Protein AF-A0A9E2UKU7-F1 (afdb_monomer_lite)

pLDDT: mean 86.2, std 6.83, range [49.69, 92.94]

Foldseek 3Di:
DWDDDPQKIKDWDPDFDADPVRDTHATKIKIWHQDPVRDIWIWIDGVVDPDIDTDDDDD

Sequence (59 aa):
EARWDSGKLLIEEKSNPKCTDGRTYARNVVKCEVDQAGVAQCNGSQPGDNRSYNVQIGR

Secondary structure (DSSP, 8-state):
-EEEETTEEEEE-SSPPBPTTS-BPPP-EEEEEE-TTSPEEEEEE-TT---EEEEP---

Radius of gyration: 12.99 Å; chains: 1; bounding box: 26×23×39 Å

Structure (mmCIF, N/CA/C/O backbone):
data_AF-A0A9E2UKU7-F1
#
_entry.id   AF-A0A9E2UKU7-F1
#
loop_
_atom_site.group_PDB
_atom_site.id
_atom_site.type_symbol
_atom_site.label_atom_id
_atom_site.label_alt_id
_atom_site.label_comp_id
_atom_site.label_asym_id
_atom_site.label_entity_id
_atom_site.label_seq_id
_atom_site.pdbx_PDB_ins_code
_atom_site.Cartn_x
_atom_site.Cartn_y
_atom_site.Cartn_z
_atom_site.occupancy
_atom_site.B_iso_or_equiv
_atom_site.auth_seq_id
_atom_site.auth_comp_id
_atom_site.auth_asym_id
_atom_site.auth_atom_id
_atom_site.pdbx_PDB_model_num
ATOM 1 N N . GLU A 1 1 ? 5.532 -5.655 -0.800 1.00 87.75 1 GLU A N 1
ATOM 2 C CA . GLU A 1 1 ? 5.772 -6.093 0.591 1.00 87.75 1 GLU A CA 1
ATOM 3 C C . GLU A 1 1 ? 4.707 -5.472 1.467 1.00 87.75 1 GLU A C 1
ATOM 5 O O . GLU A 1 1 ? 4.388 -4.311 1.252 1.00 87.75 1 GLU A O 1
ATOM 10 N N . ALA A 1 2 ? 4.148 -6.244 2.394 1.00 89.06 2 ALA A N 1
ATOM 11 C CA . ALA A 1 2 ? 3.211 -5.750 3.392 1.00 89.06 2 ALA A CA 1
ATOM 12 C C . ALA A 1 2 ? 3.855 -5.897 4.774 1.00 89.06 2 ALA A C 1
ATOM 14 O O . ALA A 1 2 ? 4.382 -6.966 5.087 1.00 89.06 2 ALA A O 1
ATOM 15 N N . ARG A 1 3 ? 3.845 -4.827 5.571 1.00 91.44 3 ARG A N 1
ATOM 16 C CA . ARG A 1 3 ? 4.442 -4.788 6.912 1.00 91.44 3 ARG A CA 1
ATOM 17 C C . ARG A 1 3 ? 3.636 -3.900 7.853 1.00 91.44 3 ARG A C 1
ATOM 19 O O . ARG A 1 3 ? 3.017 -2.934 7.413 1.00 91.44 3 ARG A O 1
ATOM 26 N N . TRP A 1 4 ? 3.676 -4.218 9.143 1.00 87.62 4 TRP A N 1
ATOM 27 C CA . TRP A 1 4 ? 3.175 -3.335 10.192 1.00 87.62 4 TRP A CA 1
ATOM 28 C C . TRP A 1 4 ? 4.280 -2.366 10.618 1.00 87.62 4 TRP A C 1
ATOM 30 O O . TRP A 1 4 ? 5.402 -2.790 10.884 1.00 87.62 4 TRP A O 1
ATOM 40 N N . ASP A 1 5 ? 3.954 -1.081 10.686 1.00 87.31 5 ASP A N 1
ATOM 41 C CA . ASP A 1 5 ? 4.825 -0.007 11.155 1.00 87.31 5 ASP A CA 1
ATOM 42 C C . ASP A 1 5 ? 4.062 0.838 12.177 1.00 87.31 5 ASP A C 1
ATOM 44 O O . ASP A 1 5 ? 3.106 1.531 11.835 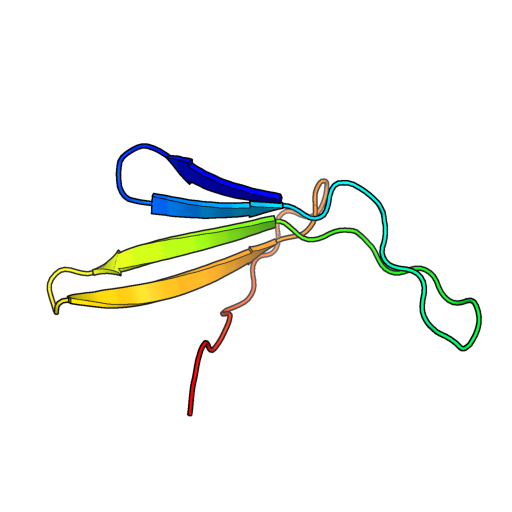1.00 87.31 5 ASP A O 1
ATOM 48 N N . SER A 1 6 ? 4.456 0.751 13.449 1.00 85.25 6 SER A N 1
ATOM 49 C CA . SER A 1 6 ? 3.890 1.572 14.530 1.00 85.25 6 SER A CA 1
ATOM 50 C C . SER A 1 6 ? 2.352 1.513 14.625 1.00 85.25 6 SER A C 1
ATOM 52 O O . SER A 1 6 ? 1.688 2.519 14.861 1.00 85.25 6 SER A O 1
ATOM 54 N N . GLY A 1 7 ? 1.774 0.325 14.401 1.00 82.25 7 GLY A N 1
ATOM 55 C CA . GLY A 1 7 ? 0.320 0.099 14.398 1.00 82.25 7 GLY A CA 1
ATOM 56 C C . GLY A 1 7 ? -0.390 0.462 13.087 1.00 82.25 7 GLY A C 1
ATOM 57 O O . GLY A 1 7 ? -1.611 0.359 13.006 1.00 82.25 7 GLY A O 1
ATOM 58 N N . LYS A 1 8 ? 0.359 0.850 12.051 1.00 87.06 8 LYS A N 1
ATOM 59 C CA . LYS A 1 8 ? -0.139 1.151 10.705 1.00 87.06 8 LYS A CA 1
ATOM 60 C C . LYS A 1 8 ? 0.240 0.027 9.753 1.00 87.06 8 LYS A C 1
ATOM 62 O O . LYS A 1 8 ? 1.342 -0.514 9.841 1.00 87.06 8 LYS A O 1
ATOM 67 N N . LEU A 1 9 ? -0.649 -0.329 8.834 1.00 88.19 9 LEU A N 1
ATOM 68 C CA . LEU A 1 9 ? -0.331 -1.291 7.782 1.00 88.19 9 LEU A CA 1
ATOM 69 C C . LEU A 1 9 ? 0.233 -0.536 6.578 1.00 88.19 9 LEU A C 1
ATOM 71 O O . L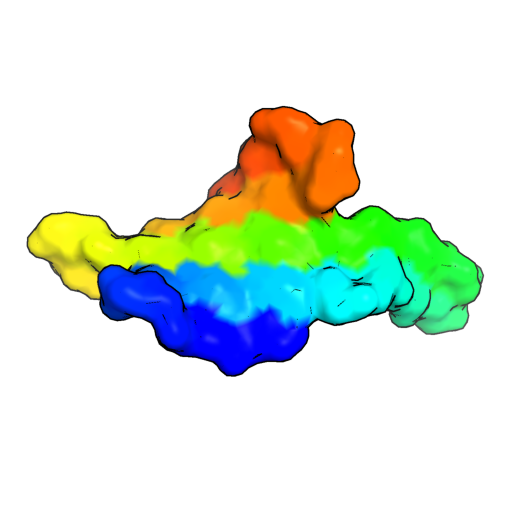EU A 1 9 ? -0.411 0.352 6.024 1.00 88.19 9 LEU A O 1
ATOM 75 N N . LEU A 1 10 ? 1.443 -0.904 6.173 1.00 91.06 10 LEU A N 1
ATOM 76 C CA . LEU A 1 10 ? 2.138 -0.345 5.024 1.00 91.06 10 LEU A CA 1
ATOM 77 C C . LEU A 1 10 ? 2.297 -1.421 3.953 1.00 91.06 10 LEU A C 1
ATOM 79 O O . LEU A 1 10 ? 2.879 -2.480 4.198 1.00 91.06 10 LEU A O 1
ATOM 83 N N . ILE A 1 11 ? 1.799 -1.133 2.754 1.00 89.75 11 ILE A N 1
ATOM 84 C CA . ILE A 1 11 ? 1.938 -1.981 1.573 1.00 89.75 11 ILE A CA 1
ATOM 85 C C . ILE A 1 11 ? 2.725 -1.202 0.530 1.00 89.75 11 ILE A C 1
ATOM 87 O O . ILE A 1 11 ? 2.325 -0.125 0.102 1.00 89.75 11 ILE A O 1
ATOM 91 N N . GLU A 1 12 ? 3.853 -1.753 0.113 1.00 90.38 12 GLU A N 1
ATOM 92 C CA . GLU A 1 12 ? 4.762 -1.118 -0.831 1.00 90.38 12 GLU A CA 1
ATOM 93 C C . GLU A 1 12 ? 5.048 -2.053 -2.002 1.00 90.38 12 GLU A C 1
ATOM 95 O O . GLU A 1 12 ? 5.558 -3.169 -1.833 1.00 90.38 12 GLU A O 1
ATOM 100 N N . GLU A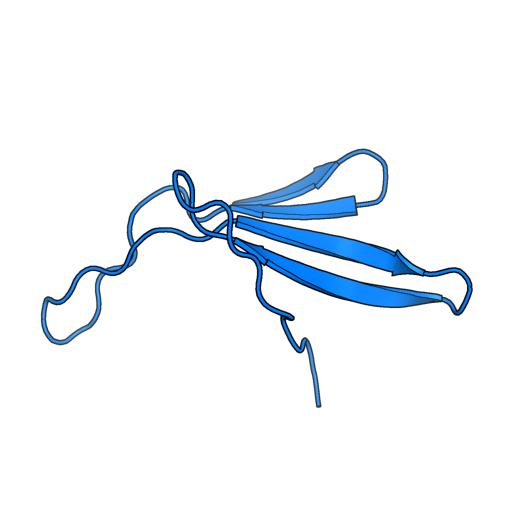 1 13 ? 4.741 -1.600 -3.211 1.00 88.62 13 GLU A N 1
ATOM 101 C CA . GLU A 1 13 ? 5.172 -2.268 -4.432 1.00 88.62 13 GLU A CA 1
ATOM 102 C C . GLU A 1 13 ? 6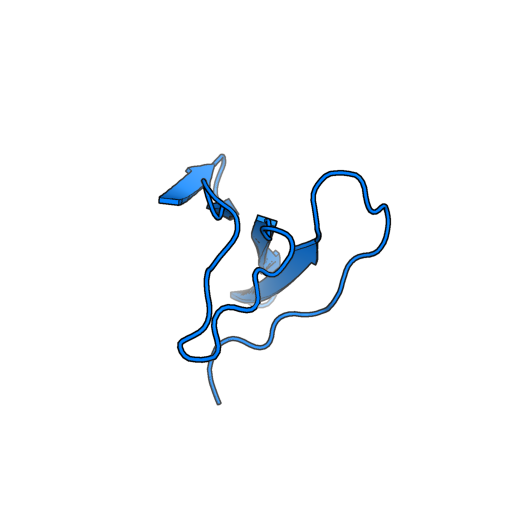.671 -2.006 -4.636 1.00 88.62 13 GLU A C 1
ATOM 104 O O . GLU A 1 13 ? 7.088 -0.881 -4.891 1.00 88.62 13 GLU A O 1
ATOM 109 N N . LYS A 1 14 ? 7.511 -3.044 -4.505 1.00 85.81 14 LYS A N 1
ATOM 110 C CA . LYS A 1 14 ? 8.981 -2.909 -4.609 1.00 85.81 14 LYS A CA 1
ATOM 111 C C . LYS A 1 14 ? 9.473 -2.672 -6.038 1.00 85.81 14 LYS A C 1
ATOM 113 O O . LYS A 1 14 ? 10.605 -2.246 -6.246 1.00 85.81 14 LYS A O 1
ATOM 118 N N . SER A 1 15 ? 8.635 -2.963 -7.020 1.00 84.81 15 SER A N 1
ATOM 119 C CA . SER A 1 15 ? 8.907 -2.760 -8.434 1.00 84.81 15 SER A CA 1
ATOM 120 C C . SER A 1 15 ? 7.636 -2.303 -9.130 1.00 84.81 15 SER A C 1
ATOM 122 O O . SER A 1 15 ? 6.528 -2.515 -8.641 1.00 84.81 15 SER A O 1
ATOM 124 N N . ASN A 1 16 ? 7.809 -1.652 -10.275 1.00 84.50 16 ASN A N 1
ATOM 125 C CA . ASN A 1 16 ? 6.692 -1.237 -11.098 1.00 84.50 16 ASN A CA 1
ATOM 126 C C . ASN A 1 16 ? 5.927 -2.475 -11.601 1.00 84.50 16 ASN A C 1
ATOM 128 O O . ASN A 1 16 ? 6.540 -3.331 -12.255 1.00 84.50 16 ASN A O 1
ATOM 132 N N . PRO A 1 17 ? 4.619 -2.589 -11.316 1.00 83.06 17 PRO A N 1
ATOM 133 C CA . PRO A 1 17 ? 3.832 -3.723 -11.769 1.00 83.06 17 PRO A CA 1
ATOM 134 C C . PRO A 1 17 ? 3.761 -3.751 -13.298 1.00 83.06 17 PRO A C 1
ATOM 136 O O . PRO A 1 17 ? 3.568 -2.723 -13.956 1.00 83.06 17 PRO A O 1
ATOM 139 N N . LYS A 1 18 ? 3.931 -4.954 -13.853 1.00 87.88 18 LYS A N 1
ATOM 140 C CA . LYS A 1 18 ? 3.809 -5.235 -15.285 1.00 87.88 18 LYS A CA 1
ATOM 141 C C . LYS A 1 18 ? 2.467 -5.898 -15.555 1.00 87.88 18 LYS A C 1
ATOM 143 O O . LYS A 1 18 ? 2.145 -6.908 -14.932 1.00 87.88 18 LYS A O 1
ATOM 148 N N . CYS A 1 19 ? 1.712 -5.350 -16.494 1.00 84.06 19 CYS A N 1
ATOM 149 C CA . CYS A 1 19 ? 0.477 -5.946 -16.978 1.00 84.06 19 CYS A CA 1
ATOM 150 C C . CYS A 1 19 ? 0.743 -6.956 -18.098 1.00 84.06 19 CYS A C 1
ATOM 152 O O . CYS A 1 19 ? 1.802 -6.968 -18.728 1.00 84.06 19 CYS A O 1
ATOM 154 N N . THR A 1 20 ? -0.240 -7.824 -18.338 1.00 88.75 20 THR A N 1
ATOM 155 C CA . THR A 1 20 ? -0.191 -8.883 -19.360 1.00 88.75 20 THR 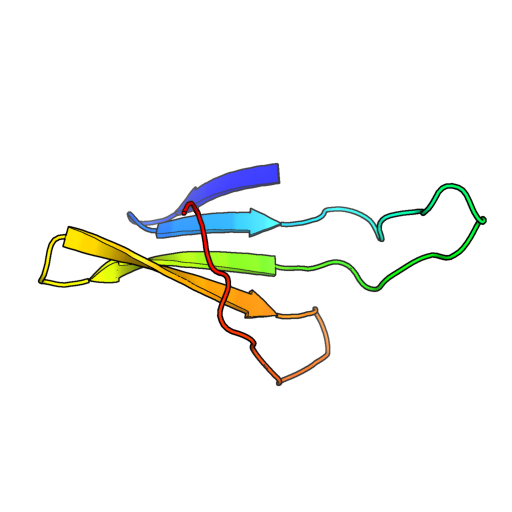A CA 1
ATOM 156 C C . THR A 1 20 ? -0.092 -8.343 -20.787 1.00 88.75 20 THR A C 1
ATOM 158 O O . THR A 1 20 ? 0.376 -9.048 -21.673 1.00 88.75 20 THR A O 1
ATOM 161 N N . ASP A 1 21 ? -0.481 -7.087 -20.999 1.00 89.50 21 ASP A N 1
ATOM 162 C CA . ASP A 1 21 ? -0.351 -6.342 -22.254 1.00 89.50 21 ASP A CA 1
ATOM 163 C C . ASP A 1 21 ? 1.028 -5.669 -22.430 1.00 89.50 21 ASP A C 1
ATOM 165 O O . ASP A 1 21 ? 1.243 -4.921 -23.383 1.00 89.50 21 ASP A O 1
ATOM 169 N N . GLY A 1 22 ? 1.968 -5.905 -21.508 1.00 86.81 22 GLY A N 1
ATOM 170 C CA . GLY A 1 22 ? 3.318 -5.342 -21.533 1.00 86.81 22 GLY A CA 1
ATOM 171 C C . GLY A 1 22 ? 3.429 -3.922 -20.971 1.00 86.81 22 GLY A C 1
ATOM 172 O O . GLY A 1 22 ? 4.546 -3.412 -20.837 1.00 86.81 22 GLY A O 1
ATOM 173 N N . ARG A 1 23 ? 2.318 -3.275 -20.591 1.00 88.81 23 ARG A N 1
ATOM 174 C CA . ARG A 1 23 ? 2.362 -1.958 -19.944 1.00 88.81 23 ARG A CA 1
ATOM 175 C C . ARG A 1 23 ? 2.920 -2.074 -18.534 1.00 88.81 23 ARG A C 1
ATOM 177 O O . ARG A 1 23 ? 2.709 -3.059 -17.831 1.00 88.81 23 ARG A O 1
ATOM 184 N N . THR A 1 24 ? 3.639 -1.041 -18.117 1.00 85.75 24 THR A N 1
ATOM 185 C CA . THR A 1 24 ? 4.201 -0.933 -16.771 1.00 85.75 24 THR A CA 1
ATOM 186 C C . THR A 1 24 ? 3.598 0.287 -16.089 1.00 85.75 24 THR A C 1
ATOM 188 O O . THR A 1 24 ? 3.644 1.381 -16.650 1.00 85.75 24 THR A O 1
ATOM 191 N N . TYR A 1 25 ? 3.038 0.110 -14.894 1.00 80.62 25 TYR A N 1
ATOM 192 C CA . TYR A 1 25 ? 2.444 1.202 -14.117 1.00 80.62 25 TYR A CA 1
ATOM 193 C C . TYR A 1 25 ? 3.414 1.684 -13.039 1.00 80.62 25 TYR A C 1
ATOM 195 O O . TYR A 1 25 ? 4.338 0.971 -12.646 1.00 80.62 25 TYR A O 1
ATOM 203 N N . ALA A 1 26 ? 3.251 2.925 -12.582 1.00 85.69 26 ALA A N 1
ATOM 204 C CA . ALA A 1 26 ? 4.046 3.429 -11.470 1.00 85.69 26 ALA A CA 1
ATOM 205 C C . ALA A 1 26 ? 3.678 2.680 -10.183 1.00 85.69 26 ALA A C 1
ATOM 207 O O . ALA A 1 26 ? 2.498 2.468 -9.896 1.00 85.69 26 ALA A O 1
ATOM 208 N N . ARG A 1 27 ? 4.713 2.272 -9.439 1.00 87.31 27 ARG A N 1
ATOM 209 C CA . ARG A 1 27 ? 4.570 1.553 -8.172 1.00 87.31 27 ARG A CA 1
ATOM 210 C C . ARG A 1 27 ? 3.788 2.387 -7.159 1.00 87.31 27 ARG A C 1
ATOM 212 O O . ARG A 1 27 ? 3.934 3.609 -7.125 1.00 87.31 27 ARG A O 1
ATOM 219 N N . ASN A 1 28 ? 3.017 1.723 -6.313 1.00 89.12 28 ASN A N 1
ATOM 220 C CA . ASN A 1 28 ? 2.197 2.347 -5.289 1.00 89.12 28 ASN A CA 1
ATOM 221 C C . ASN A 1 28 ? 2.720 2.056 -3.882 1.00 89.12 28 ASN A C 1
ATOM 223 O O . ASN A 1 28 ? 3.307 1.009 -3.594 1.00 89.12 28 ASN A O 1
ATOM 227 N N . VAL A 1 29 ? 2.444 3.001 -2.993 1.00 91.06 29 VAL A N 1
ATOM 228 C CA . VAL A 1 29 ? 2.569 2.862 -1.549 1.00 91.06 29 VAL A CA 1
ATOM 229 C C . VAL A 1 29 ? 1.183 3.070 -0.962 1.00 91.06 29 VAL A C 1
ATOM 231 O O . VAL A 1 29 ? 0.584 4.125 -1.148 1.00 91.06 29 VAL A O 1
ATOM 234 N N . VAL A 1 30 ? 0.669 2.070 -0.258 1.00 92.31 30 VAL A N 1
ATOM 235 C CA . VAL A 1 30 ? -0.605 2.143 0.453 1.00 92.31 30 VAL A CA 1
ATOM 236 C C . VAL A 1 30 ? -0.332 2.155 1.946 1.00 92.31 30 VAL A C 1
ATOM 238 O O . VAL A 1 30 ? 0.368 1.291 2.472 1.00 92.31 30 VAL A O 1
ATOM 241 N N . LYS A 1 31 ? -0.896 3.146 2.627 1.00 91.88 31 LYS A N 1
ATOM 242 C CA . LYS A 1 31 ? -0.862 3.287 4.080 1.00 91.88 31 LYS A CA 1
ATOM 243 C C . LYS A 1 31 ? -2.267 3.129 4.617 1.00 91.88 31 LYS A C 1
ATOM 245 O O . LYS A 1 31 ? -3.169 3.825 4.163 1.00 91.88 31 LYS A O 1
ATOM 250 N N . CYS A 1 32 ? -2.427 2.244 5.583 1.00 91.38 32 CYS A N 1
ATOM 251 C CA . CYS A 1 32 ? -3.683 1.987 6.258 1.00 91.38 32 CYS A CA 1
ATOM 252 C C . CYS A 1 32 ? -3.536 2.277 7.749 1.00 91.38 32 CYS A C 1
ATOM 254 O O . CYS A 1 32 ? -2.617 1.776 8.402 1.00 91.38 32 CYS A O 1
ATOM 256 N N . GLU A 1 33 ? -4.460 3.065 8.278 1.00 90.44 33 GLU A N 1
ATOM 257 C CA . GLU A 1 33 ? -4.539 3.433 9.689 1.00 90.44 33 GLU A CA 1
ATOM 258 C C . GLU A 1 33 ? -5.941 3.116 10.199 1.00 90.44 33 GLU A C 1
ATOM 260 O O . GLU A 1 33 ? -6.911 3.255 9.460 1.00 90.44 33 GLU A O 1
ATOM 265 N N . VAL A 1 34 ? -6.060 2.666 11.445 1.00 86.69 34 VAL A N 1
ATOM 266 C CA . VAL A 1 34 ? -7.367 2.444 12.072 1.00 86.69 34 VAL A CA 1
ATOM 267 C C . VAL A 1 34 ? -7.788 3.738 12.759 1.00 86.69 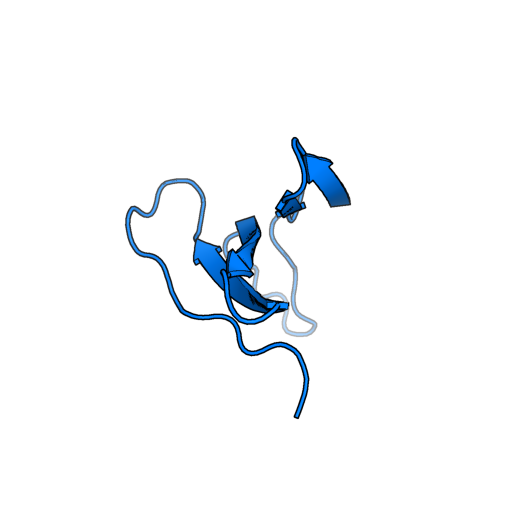34 VAL A C 1
ATOM 269 O O . VAL A 1 34 ? -7.030 4.286 13.560 1.00 86.69 34 VAL A O 1
ATOM 272 N N . ASP A 1 35 ? -8.969 4.248 12.419 1.00 84.25 35 ASP A N 1
ATOM 273 C CA . ASP A 1 35 ? -9.521 5.445 13.046 1.00 84.25 35 ASP A CA 1
ATOM 274 C C . ASP A 1 35 ? -10.096 5.159 14.447 1.00 84.25 35 ASP A C 1
ATOM 276 O O . ASP A 1 35 ? -10.110 4.030 14.939 1.00 84.25 35 ASP A O 1
ATOM 280 N N . GLN A 1 36 ? -10.589 6.204 15.117 1.00 85.25 36 GLN A N 1
ATOM 281 C CA . GLN A 1 36 ? -11.180 6.084 16.456 1.00 85.25 36 GLN A CA 1
ATOM 282 C C . GLN A 1 36 ? -12.440 5.203 16.496 1.00 85.25 36 GLN A C 1
ATOM 284 O O . GLN A 1 36 ? -12.809 4.732 17.569 1.00 85.25 36 GLN A O 1
ATOM 289 N N . ALA A 1 37 ? -13.095 4.975 15.354 1.00 85.12 37 ALA A N 1
ATOM 290 C CA . ALA A 1 37 ? -14.251 4.094 15.238 1.00 85.12 37 ALA A CA 1
ATOM 291 C C . ALA A 1 37 ? -13.851 2.627 14.992 1.00 85.12 37 ALA A C 1
ATOM 293 O O . ALA A 1 37 ? -14.723 1.768 14.870 1.00 85.12 37 ALA A O 1
ATOM 294 N N . GLY A 1 38 ? -12.551 2.322 14.928 1.00 82.94 38 GLY A N 1
ATOM 295 C CA . GLY A 1 38 ? -12.057 0.980 14.633 1.00 82.94 38 GLY A CA 1
ATOM 296 C C . GLY A 1 38 ? -12.099 0.632 13.142 1.00 82.94 38 GLY A C 1
ATOM 297 O O . GLY A 1 38 ? -11.931 -0.536 12.792 1.00 82.94 38 GLY A O 1
ATOM 298 N N . VAL A 1 39 ? -12.312 1.613 12.258 1.00 83.50 39 VAL A N 1
ATOM 299 C CA . VAL A 1 39 ? -12.400 1.398 10.809 1.00 83.50 39 VAL A CA 1
ATOM 300 C C . VAL A 1 39 ? -11.042 1.653 10.160 1.00 83.50 39 VAL A C 1
ATOM 302 O O . VAL A 1 39 ? -10.375 2.648 10.439 1.00 83.50 39 VAL A O 1
ATOM 305 N N . ALA A 1 40 ? -10.617 0.745 9.278 1.00 86.00 40 ALA A N 1
ATOM 306 C CA . ALA A 1 40 ? -9.380 0.902 8.521 1.00 86.00 40 ALA A CA 1
ATOM 307 C C . ALA A 1 40 ? -9.558 1.935 7.396 1.00 86.00 40 ALA A C 1
ATOM 309 O O . ALA A 1 40 ? -10.328 1.729 6.460 1.00 86.00 40 ALA A O 1
ATOM 310 N N . GLN A 1 41 ? -8.798 3.022 7.471 1.00 90.12 41 GLN A N 1
ATOM 311 C CA . GLN A 1 41 ? -8.705 4.068 6.462 1.00 90.12 41 GLN A CA 1
ATOM 312 C C . GLN A 1 41 ? -7.412 3.883 5.672 1.00 90.12 41 GLN A C 1
ATOM 314 O O . GLN A 1 41 ? -6.317 3.988 6.226 1.00 90.12 41 GLN A O 1
ATOM 319 N N . CYS A 1 42 ? -7.525 3.615 4.373 1.00 91.88 42 CYS A N 1
ATOM 320 C CA . CYS A 1 42 ? -6.381 3.329 3.515 1.00 91.88 42 CYS A CA 1
ATOM 321 C C . CYS A 1 42 ? -6.203 4.391 2.430 1.00 91.88 42 CYS A C 1
ATOM 323 O O . CYS A 1 42 ? -7.143 4.746 1.722 1.00 91.88 42 CYS A O 1
ATOM 325 N N . ASN A 1 43 ? -4.971 4.864 2.267 1.00 92.88 43 ASN A N 1
ATOM 326 C CA . ASN A 1 43 ? -4.589 5.871 1.285 1.00 92.88 43 ASN A CA 1
ATOM 327 C C . ASN A 1 43 ? -3.438 5.350 0.427 1.00 92.88 43 ASN A C 1
ATOM 329 O O . ASN A 1 43 ? -2.421 4.900 0.957 1.00 92.88 43 ASN A O 1
ATOM 333 N N . GLY A 1 44 ? -3.600 5.426 -0.890 1.00 92.12 44 GLY A N 1
ATOM 334 C CA . GLY A 1 44 ? -2.579 5.094 -1.873 1.00 92.12 44 GLY A CA 1
ATOM 335 C C . GLY A 1 44 ? -1.878 6.344 -2.392 1.00 92.12 44 GLY A C 1
ATOM 336 O O . GLY A 1 44 ? -2.500 7.394 -2.549 1.00 92.12 44 GLY A O 1
ATOM 337 N N . SER A 1 45 ? -0.585 6.234 -2.674 1.00 92.94 45 SER A N 1
ATOM 338 C CA . SER A 1 45 ? 0.200 7.252 -3.373 1.00 92.94 45 SER A CA 1
ATOM 339 C C . SER A 1 45 ? 1.277 6.614 -4.247 1.00 92.94 45 SER A C 1
ATOM 341 O O . SER A 1 45 ? 1.587 5.428 -4.114 1.00 92.94 45 SER A O 1
ATOM 343 N N . GLN A 1 46 ? 1.857 7.402 -5.150 1.00 90.81 46 GLN A N 1
ATOM 344 C CA . GLN A 1 46 ? 2.954 6.969 -6.014 1.00 90.81 46 GLN A CA 1
ATOM 345 C C . GLN A 1 46 ? 4.237 7.712 -5.626 1.00 90.81 46 GLN A C 1
ATOM 347 O O . GLN A 1 46 ? 4.202 8.928 -5.447 1.00 90.81 46 GLN A O 1
ATOM 352 N N . PRO A 1 47 ? 5.390 7.034 -5.486 1.00 85.62 47 PRO A N 1
ATOM 353 C CA . PRO A 1 47 ? 6.646 7.712 -5.185 1.00 85.62 47 PRO A CA 1
ATOM 354 C C . PRO A 1 47 ? 6.991 8.753 -6.256 1.00 85.62 47 PRO A C 1
ATOM 356 O O . PRO A 1 47 ? 7.097 8.420 -7.434 1.00 85.62 47 PRO A O 1
ATOM 359 N N . GLY A 1 48 ? 7.187 10.004 -5.835 1.00 84.12 48 GLY A N 1
ATOM 360 C CA . GLY A 1 48 ? 7.430 11.137 -6.735 1.00 84.12 48 GLY A CA 1
ATOM 361 C C . GLY A 1 48 ? 6.166 11.867 -7.204 1.00 84.12 48 GLY A C 1
ATOM 362 O O . GLY A 1 48 ? 6.290 12.907 -7.844 1.00 84.12 48 GLY A O 1
ATOM 363 N N . ASP A 1 49 ? 4.972 11.377 -6.859 1.00 86.19 49 ASP A N 1
ATOM 364 C CA . ASP A 1 49 ? 3.702 12.092 -7.005 1.00 86.19 49 ASP A CA 1
ATOM 365 C C . ASP A 1 49 ? 3.196 12.511 -5.615 1.00 86.19 49 ASP A C 1
ATOM 367 O O . ASP A 1 49 ? 3.131 11.705 -4.686 1.00 86.19 49 ASP A O 1
ATOM 371 N N . ASN A 1 50 ? 2.841 13.786 -5.461 1.00 84.12 50 ASN A N 1
ATOM 372 C CA . ASN A 1 50 ? 2.332 14.327 -4.198 1.00 84.12 50 ASN A CA 1
ATOM 373 C C . ASN A 1 50 ? 0.833 14.068 -3.995 1.00 84.12 50 ASN A C 1
ATOM 375 O O . ASN A 1 50 ? 0.284 14.413 -2.949 1.00 84.12 50 ASN A O 1
ATOM 379 N N . ARG A 1 51 ? 0.149 13.502 -4.990 1.00 87.44 51 ARG A N 1
ATOM 380 C CA . ARG A 1 51 ? -1.271 13.169 -4.898 1.00 87.44 51 ARG A CA 1
ATOM 381 C C . ARG A 1 51 ? -1.468 11.843 -4.167 1.00 87.44 51 ARG A C 1
ATOM 383 O O . ARG A 1 51 ? -0.707 10.891 -4.343 1.00 87.44 51 ARG A O 1
ATOM 390 N N . SER A 1 52 ? -2.541 11.776 -3.388 1.00 88.88 52 SER A N 1
ATOM 391 C CA . SER A 1 52 ? -3.047 10.548 -2.781 1.00 88.88 52 SER A CA 1
ATOM 392 C C . SER A 1 52 ? -4.454 10.228 -3.285 1.00 88.88 52 SER A C 1
ATOM 394 O O . SER A 1 52 ? -5.170 11.099 -3.783 1.00 88.88 52 SER A O 1
ATOM 396 N N . TYR A 1 53 ? -4.850 8.965 -3.162 1.00 87.88 53 TYR A N 1
ATOM 397 C CA . TYR A 1 53 ? -6.199 8.495 -3.458 1.00 87.88 53 TYR A CA 1
ATOM 398 C C . TYR A 1 53 ? -6.699 7.561 -2.354 1.00 87.88 53 TYR A C 1
ATOM 400 O O . TYR A 1 53 ? -5.919 6.837 -1.733 1.00 87.88 53 TYR A O 1
ATOM 408 N N . ASN A 1 54 ? -8.011 7.566 -2.120 1.00 89.19 54 ASN A N 1
ATOM 409 C CA . ASN A 1 54 ? -8.634 6.647 -1.172 1.00 89.19 54 ASN A CA 1
ATOM 410 C C . ASN A 1 54 ? -8.618 5.222 -1.730 1.00 89.19 54 ASN A C 1
ATOM 412 O O . ASN A 1 54 ? -9.016 4.986 -2.872 1.00 89.19 54 ASN A O 1
ATOM 416 N N . VAL A 1 55 ? -8.190 4.274 -0.904 1.00 87.81 55 VAL A N 1
ATOM 417 C CA . VAL A 1 55 ? -8.217 2.845 -1.208 1.00 87.81 55 VAL A CA 1
ATOM 418 C C . VAL A 1 55 ? -9.386 2.230 -0.455 1.00 87.81 55 VAL A C 1
ATOM 420 O O . VAL A 1 55 ? -9.426 2.254 0.772 1.00 87.81 55 VAL A O 1
ATOM 423 N N . GLN A 1 56 ? -10.336 1.660 -1.192 1.00 81.62 56 GLN A N 1
ATOM 424 C CA . GLN A 1 56 ? -11.419 0.876 -0.605 1.00 81.62 56 GLN A CA 1
ATOM 425 C C . GLN A 1 56 ? -10.955 -0.573 -0.444 1.00 81.62 56 GLN A C 1
ATOM 427 O O . GLN A 1 56 ? -10.635 -1.234 -1.433 1.00 81.62 56 GLN A O 1
ATOM 432 N N . ILE A 1 57 ? -10.899 -1.058 0.799 1.00 71.62 57 ILE A N 1
ATOM 433 C CA . ILE A 1 57 ? -10.581 -2.454 1.115 1.00 71.62 57 ILE A CA 1
ATOM 434 C C . ILE A 1 57 ? -11.856 -3.147 1.589 1.00 71.62 57 ILE A C 1
ATOM 436 O O . ILE A 1 57 ? -12.376 -2.817 2.649 1.00 71.62 57 ILE A O 1
ATOM 440 N N . GLY A 1 58 ? -12.316 -4.134 0.819 1.00 61.94 58 GLY A N 1
ATOM 441 C CA . GLY A 1 58 ? -13.510 -4.918 1.135 1.00 61.94 58 GLY A CA 1
ATOM 442 C C . GLY A 1 58 ? -14.816 -4.200 0.785 1.00 61.94 58 GLY A C 1
ATOM 443 O O . GLY A 1 58 ? -14.970 -2.997 0.988 1.00 61.94 58 GLY A O 1
ATOM 444 N N . ARG A 1 59 ? -15.755 -4.964 0.234 1.00 49.69 59 ARG A N 1
ATOM 445 C CA . ARG A 1 59 ? -17.160 -4.597 0.087 1.00 49.69 59 ARG A CA 1
ATOM 446 C C . ARG A 1 59 ? -17.998 -5.766 0.572 1.00 49.69 59 ARG A C 1
ATOM 448 O O . ARG A 1 59 ? -17.549 -6.910 0.333 1.00 49.69 59 ARG A O 1
#